Protein AF-A0AAU9UKU6-F1 (afdb_monomer)

Structure (mmCIF, N/CA/C/O backbone):
data_AF-A0AAU9UKU6-F1
#
_entry.id   AF-A0AAU9UKU6-F1
#
loop_
_atom_site.group_PDB
_atom_site.id
_atom_site.type_symbol
_atom_site.label_atom_id
_atom_site.label_alt_id
_atom_site.label_comp_id
_atom_site.label_asym_id
_atom_site.label_entity_id
_atom_site.label_seq_id
_atom_site.pdbx_PDB_ins_code
_atom_site.Cartn_x
_atom_site.Cartn_y
_atom_site.Cartn_z
_atom_site.occupancy
_atom_site.B_iso_or_equiv
_atom_site.auth_seq_id
_atom_site.auth_comp_id
_atom_site.auth_asym_id
_atom_site.auth_atom_id
_atom_site.pdbx_PDB_model_num
ATOM 1 N N . MET A 1 1 ? 2.097 5.858 -14.117 1.00 83.50 1 MET A N 1
ATOM 2 C CA . MET A 1 1 ? 1.731 6.278 -12.749 1.00 83.50 1 MET A CA 1
ATOM 3 C C . MET A 1 1 ? 0.753 5.262 -12.178 1.00 83.50 1 MET A C 1
ATOM 5 O O . MET A 1 1 ? -0.233 4.949 -12.842 1.00 83.50 1 MET A O 1
ATOM 9 N N . ILE A 1 2 ? 1.101 4.693 -11.025 1.00 85.06 2 ILE A N 1
ATOM 10 C CA . ILE A 1 2 ? 0.261 3.847 -10.179 1.00 85.06 2 ILE A CA 1
ATOM 11 C C . ILE A 1 2 ? -0.206 4.708 -9.014 1.00 85.06 2 ILE A C 1
ATOM 13 O O . ILE A 1 2 ? 0.601 5.403 -8.405 1.00 85.06 2 ILE A O 1
ATOM 17 N N . GLN A 1 3 ? -1.483 4.635 -8.673 1.00 83.38 3 GLN A N 1
ATOM 18 C CA . GLN A 1 3 ? -2.033 5.317 -7.514 1.00 83.38 3 GLN A CA 1
ATOM 19 C C . GLN A 1 3 ? -2.584 4.290 -6.528 1.00 83.38 3 GLN A C 1
ATOM 21 O O . GLN A 1 3 ? -3.427 3.479 -6.911 1.00 83.38 3 GLN A O 1
ATOM 26 N N . ILE A 1 4 ? -2.133 4.339 -5.272 1.00 79.69 4 ILE A N 1
ATOM 27 C CA . ILE A 1 4 ? -2.722 3.571 -4.166 1.00 79.69 4 ILE A CA 1
ATOM 28 C C . ILE A 1 4 ? -3.537 4.530 -3.316 1.00 79.69 4 ILE A C 1
ATOM 30 O O . ILE A 1 4 ? -3.005 5.499 -2.776 1.00 79.69 4 ILE A O 1
ATOM 34 N N . ASN A 1 5 ? -4.820 4.222 -3.162 1.00 77.38 5 ASN A N 1
ATOM 35 C CA . ASN A 1 5 ? -5.734 5.014 -2.356 1.00 77.38 5 ASN A CA 1
ATOM 36 C C . ASN A 1 5 ? -6.478 4.136 -1.350 1.00 77.38 5 ASN A C 1
ATOM 38 O O . ASN A 1 5 ? -6.779 2.966 -1.605 1.00 77.38 5 ASN A O 1
ATOM 42 N N . GLN A 1 6 ? -6.867 4.761 -0.242 1.00 75.56 6 GLN A N 1
ATOM 43 C CA . GLN A 1 6 ? -7.901 4.246 0.640 1.00 75.56 6 GLN A CA 1
ATOM 44 C C . GLN A 1 6 ? -9.244 4.861 0.242 1.00 75.56 6 GLN A C 1
ATOM 46 O O . GLN A 1 6 ? -9.370 6.082 0.162 1.00 75.56 6 GLN A O 1
ATOM 51 N N . LEU A 1 7 ? -10.269 4.038 0.038 1.00 76.81 7 LEU A N 1
ATOM 52 C CA . LEU A 1 7 ? -11.655 4.489 -0.040 1.00 76.81 7 LEU A CA 1
ATOM 53 C C . LEU A 1 7 ? -12.444 3.899 1.122 1.00 76.81 7 LEU A C 1
ATOM 55 O O . LEU A 1 7 ? -12.361 2.713 1.429 1.00 76.81 7 LEU A O 1
ATOM 59 N N . VAL A 1 8 ? -13.253 4.737 1.752 1.00 73.81 8 VAL A N 1
ATOM 60 C CA . VAL A 1 8 ? -14.273 4.293 2.694 1.00 73.81 8 VAL A CA 1
ATOM 61 C C . VAL A 1 8 ? -15.605 4.335 1.959 1.00 73.81 8 VAL A C 1
ATOM 63 O O . VAL A 1 8 ? -16.107 5.416 1.661 1.00 73.81 8 VAL A O 1
ATOM 66 N N . ALA A 1 9 ? -16.162 3.167 1.648 1.00 71.94 9 ALA A N 1
ATOM 67 C CA . ALA A 1 9 ? -17.467 3.056 1.011 1.00 71.94 9 ALA A CA 1
ATOM 68 C C . ALA A 1 9 ? -18.550 2.857 2.079 1.00 71.94 9 ALA A C 1
ATOM 70 O O . ALA A 1 9 ? -18.409 2.031 2.984 1.00 71.94 9 ALA A O 1
ATOM 71 N N . VAL A 1 10 ? -19.634 3.624 1.971 1.00 72.00 10 VAL A N 1
ATOM 72 C CA . VAL A 1 10 ? -20.815 3.506 2.831 1.00 72.00 10 VAL A CA 1
ATOM 73 C C . VAL A 1 10 ? -21.957 2.981 1.970 1.00 72.00 10 VAL A C 1
ATOM 75 O O . VAL A 1 10 ? -22.387 3.653 1.037 1.00 72.00 10 VAL A O 1
ATOM 78 N N . LEU A 1 11 ? -22.422 1.768 2.261 1.00 64.56 11 LEU A N 1
ATOM 79 C CA . LEU A 1 11 ? -23.569 1.147 1.602 1.00 64.56 11 LEU A CA 1
ATOM 80 C C . LEU A 1 11 ? -24.645 0.926 2.659 1.00 64.56 11 LEU A C 1
ATOM 82 O O . LEU A 1 11 ? -24.454 0.125 3.572 1.00 64.56 11 LEU A O 1
ATOM 86 N N . SER A 1 12 ? -25.743 1.676 2.539 1.00 77.25 12 SER A N 1
ATOM 87 C CA . SER A 1 12 ? -26.840 1.728 3.515 1.00 77.25 12 SER A CA 1
ATOM 88 C C . SER A 1 12 ? -26.340 1.929 4.956 1.00 77.25 12 SER A C 1
ATOM 90 O O . SER A 1 12 ? -25.931 3.034 5.301 1.00 77.25 12 SER A O 1
ATOM 92 N N . ASN A 1 13 ? -26.317 0.871 5.772 1.00 75.12 13 ASN A N 1
ATOM 93 C CA . ASN A 1 13 ? -25.900 0.896 7.182 1.00 75.12 13 ASN A CA 1
ATOM 94 C C . ASN A 1 13 ? -24.511 0.276 7.425 1.00 75.12 13 ASN A C 1
ATOM 96 O O . ASN A 1 13 ? -24.113 0.079 8.573 1.00 75.12 13 ASN A O 1
ATOM 100 N N . TRP A 1 14 ? -23.775 -0.060 6.365 1.00 70.62 14 TRP A N 1
ATOM 101 C CA . TRP A 1 14 ? -22.471 -0.712 6.444 1.00 70.62 14 TRP A CA 1
ATOM 102 C C . TRP A 1 14 ? -21.380 0.215 5.916 1.00 70.62 14 TRP A C 1
ATOM 104 O O . TRP A 1 14 ? -21.460 0.742 4.808 1.00 70.62 14 TRP A O 1
ATOM 114 N N . LYS A 1 15 ? -20.329 0.396 6.717 1.00 79.75 15 LYS A N 1
ATOM 115 C CA . LYS A 1 15 ? -19.130 1.152 6.349 1.00 79.75 15 LYS A CA 1
ATOM 116 C C . LYS A 1 15 ? -18.001 0.169 6.106 1.00 79.75 15 LYS A C 1
ATOM 118 O O . LYS A 1 15 ? -17.611 -0.500 7.050 1.00 79.75 15 LYS A O 1
ATOM 123 N N . ILE A 1 16 ? -17.471 0.088 4.893 1.00 83.44 16 ILE A N 1
ATOM 124 C CA . ILE A 1 16 ? -16.299 -0.740 4.586 1.00 83.44 16 ILE A CA 1
ATOM 125 C C . ILE A 1 16 ? -15.125 0.142 4.186 1.00 83.44 16 ILE A C 1
ATOM 127 O O . ILE A 1 16 ? -15.294 1.179 3.544 1.00 83.44 16 ILE A O 1
ATOM 131 N N . THR A 1 17 ? -13.925 -0.283 4.557 1.00 86.06 17 THR A N 1
ATOM 132 C CA . THR A 1 17 ? -12.687 0.330 4.078 1.00 86.06 17 THR A CA 1
ATOM 133 C C . THR A 1 17 ? -12.095 -0.571 3.009 1.00 86.06 17 THR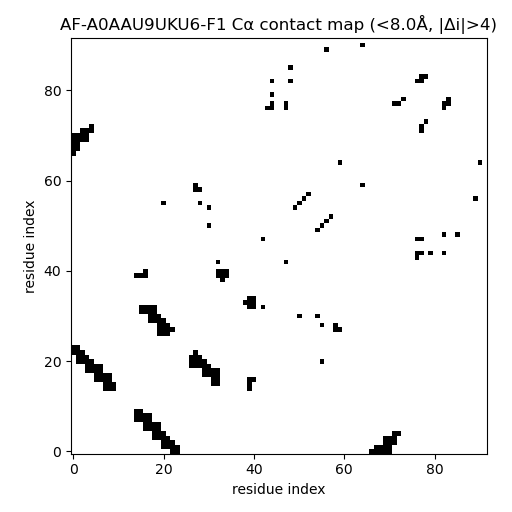 A C 1
ATOM 135 O O . THR A 1 17 ? -11.930 -1.769 3.232 1.00 86.06 17 THR A O 1
ATOM 138 N N . VAL A 1 18 ? -11.775 0.004 1.857 1.00 86.69 18 VAL A N 1
ATOM 139 C CA . VAL A 1 18 ? -11.193 -0.693 0.714 1.00 86.69 18 VAL A CA 1
ATOM 140 C C . VAL A 1 18 ? -9.917 0.026 0.298 1.00 86.69 18 VAL A C 1
ATOM 142 O O . VAL A 1 18 ? -9.925 1.232 0.053 1.00 86.69 18 VAL A O 1
ATOM 145 N N . TRP A 1 19 ? -8.824 -0.718 0.199 1.00 87.81 19 TRP A N 1
ATOM 146 C CA . TRP A 1 19 ? -7.633 -0.300 -0.531 1.00 87.81 19 TRP A CA 1
ATOM 147 C C . TRP A 1 19 ? -7.798 -0.666 -1.984 1.00 87.81 19 TRP A C 1
ATOM 149 O O . TRP A 1 19 ? -8.278 -1.754 -2.292 1.00 87.81 19 TRP A O 1
ATOM 159 N N . TYR A 1 20 ? -7.384 0.217 -2.875 1.00 88.88 20 TYR A N 1
ATOM 160 C CA . TYR A 1 20 ? -7.374 -0.082 -4.293 1.00 88.88 20 TYR A CA 1
ATOM 161 C C . TYR A 1 20 ? -6.185 0.595 -4.959 1.00 88.88 20 TYR A C 1
ATOM 163 O O . TYR A 1 20 ? -5.796 1.711 -4.602 1.00 88.88 20 TYR A O 1
ATOM 171 N N . ALA A 1 21 ? -5.613 -0.116 -5.922 1.00 90.00 21 ALA A N 1
ATOM 172 C CA . ALA A 1 21 ? -4.540 0.372 -6.758 1.00 90.00 21 ALA A CA 1
ATOM 173 C C . ALA A 1 21 ? -5.037 0.522 -8.194 1.00 90.00 21 ALA A C 1
ATOM 175 O O . ALA A 1 21 ? -5.640 -0.396 -8.756 1.00 90.00 21 ALA A O 1
ATOM 176 N N . LEU A 1 22 ? -4.781 1.685 -8.784 1.00 90.81 22 LEU A N 1
ATOM 177 C CA . LEU A 1 22 ? -5.155 2.016 -10.155 1.00 90.81 22 LEU A CA 1
ATOM 178 C C . LEU A 1 22 ? -3.926 2.411 -10.962 1.00 90.81 22 LEU A C 1
ATOM 180 O O . LEU A 1 22 ? -2.953 2.938 -10.428 1.00 90.81 22 LEU A O 1
ATOM 184 N N . TRP A 1 23 ? -4.022 2.243 -12.272 1.00 88.56 23 TRP A N 1
ATOM 185 C CA . TRP A 1 23 ? -3.131 2.876 -13.239 1.00 88.56 23 TRP A CA 1
ATOM 186 C C . TRP A 1 23 ? -3.909 3.250 -14.499 1.00 88.56 23 TRP A C 1
ATOM 188 O O . TRP A 1 23 ? -5.094 2.946 -14.628 1.00 88.56 23 TRP A O 1
ATOM 198 N N . ALA A 1 24 ? -3.238 3.882 -15.463 1.00 84.94 24 ALA A N 1
ATOM 199 C CA . ALA A 1 24 ? -3.866 4.388 -16.686 1.00 84.94 24 ALA A CA 1
ATOM 200 C C . ALA A 1 24 ? -4.660 3.334 -17.488 1.00 84.94 24 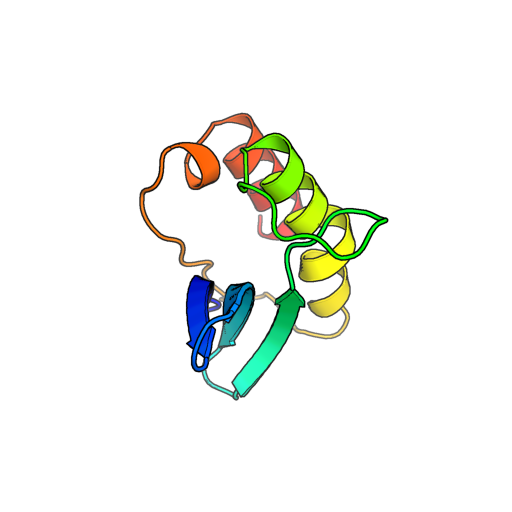ALA A C 1
ATOM 202 O O . ALA A 1 24 ? -5.541 3.699 -18.260 1.00 84.94 24 ALA A O 1
ATOM 203 N N . ARG A 1 25 ? -4.366 2.036 -17.320 1.00 85.38 25 ARG A N 1
ATOM 204 C CA . ARG A 1 25 ? -5.040 0.943 -18.042 1.00 85.38 25 ARG A CA 1
ATOM 205 C C . ARG A 1 25 ? -6.108 0.218 -17.214 1.00 85.38 25 ARG A C 1
ATOM 207 O O . ARG A 1 25 ? -6.695 -0.728 -17.726 1.00 85.38 25 ARG A O 1
ATOM 214 N N . GLY A 1 26 ? -6.366 0.629 -15.968 1.00 87.69 26 GLY A N 1
ATOM 215 C CA . GLY A 1 26 ? -7.448 0.074 -15.149 1.00 87.69 26 GLY A CA 1
ATOM 216 C C . GLY A 1 26 ? -7.095 -0.153 -13.679 1.00 87.69 26 GLY A C 1
ATOM 217 O O . GLY A 1 26 ? -6.274 0.552 -13.094 1.00 87.69 26 GLY A O 1
ATOM 218 N N . VAL A 1 27 ? -7.750 -1.146 -13.077 1.00 89.88 27 VAL A N 1
ATOM 219 C CA . VAL A 1 27 ? -7.557 -1.552 -11.678 1.00 89.88 27 VAL A CA 1
ATOM 220 C C . VAL A 1 27 ? -6.456 -2.612 -11.607 1.00 89.88 27 VAL A C 1
ATOM 222 O O . VAL A 1 27 ? -6.519 -3.598 -12.335 1.00 89.88 27 VAL A O 1
ATOM 225 N N . ILE A 1 28 ? -5.466 -2.410 -10.736 1.00 89.88 28 ILE A N 1
ATOM 226 C CA . ILE A 1 28 ? -4.425 -3.404 -10.418 1.00 89.88 28 ILE A CA 1
ATOM 227 C C . ILE A 1 28 ? -4.989 -4.412 -9.408 1.00 89.88 28 ILE A C 1
ATOM 229 O O . ILE A 1 28 ? -4.895 -5.618 -9.610 1.00 89.88 28 ILE A O 1
ATOM 233 N N . GLY A 1 29 ? -5.692 -3.910 -8.391 1.00 89.69 29 GLY A N 1
ATOM 234 C CA . GLY A 1 29 ? -6.581 -4.710 -7.555 1.00 89.69 29 GLY A CA 1
ATOM 235 C C . GLY A 1 29 ? -7.059 -3.966 -6.316 1.00 89.69 29 GLY A C 1
ATOM 236 O O . GLY A 1 29 ? -6.794 -2.773 -6.144 1.00 89.69 29 GLY A O 1
ATOM 237 N N . SER A 1 30 ? -7.827 -4.668 -5.479 1.00 90.81 30 SER A N 1
ATOM 238 C CA . SER A 1 30 ? -8.450 -4.105 -4.278 1.00 90.81 30 SER A CA 1
ATOM 239 C C . SER A 1 30 ? -8.466 -5.057 -3.083 1.00 90.81 30 SER A C 1
ATOM 241 O O . SER A 1 30 ? -8.752 -6.242 -3.251 1.00 90.81 30 SER A O 1
ATOM 243 N N . ASN A 1 31 ? -8.248 -4.529 -1.880 1.00 88.19 31 ASN A N 1
ATOM 244 C CA . ASN A 1 31 ? -8.267 -5.271 -0.622 1.00 88.19 31 ASN A CA 1
ATOM 245 C C . ASN A 1 31 ? -9.280 -4.657 0.356 1.00 88.19 31 ASN A C 1
ATOM 247 O O . ASN A 1 31 ? -9.209 -3.468 0.667 1.00 88.19 31 ASN A O 1
ATOM 251 N N . VAL A 1 32 ? -10.232 -5.460 0.839 1.00 88.06 32 VAL A N 1
ATOM 252 C CA . VAL A 1 32 ? -11.196 -5.027 1.862 1.00 88.06 32 VAL A CA 1
ATOM 253 C C . VAL A 1 32 ? -10.562 -5.194 3.240 1.00 88.06 32 VAL A C 1
ATOM 255 O O . VAL A 1 32 ? -10.165 -6.293 3.613 1.00 88.06 32 VAL A O 1
ATOM 258 N N . VAL A 1 33 ? -10.515 -4.116 4.020 1.00 84.00 33 VAL A N 1
ATOM 259 C CA . VAL A 1 33 ? -9.879 -4.118 5.340 1.00 84.00 33 VAL A CA 1
ATOM 260 C C . VAL A 1 33 ? -10.834 -4.671 6.387 1.00 84.00 33 VAL A C 1
ATOM 262 O O . VAL A 1 33 ? -11.739 -3.973 6.858 1.00 84.00 33 VAL A O 1
ATOM 265 N N . LYS A 1 34 ? -10.593 -5.918 6.782 1.00 86.56 34 LYS A N 1
ATOM 266 C CA . LYS A 1 34 ? -11.327 -6.611 7.841 1.00 86.56 34 LYS A CA 1
ATOM 267 C C . LYS A 1 34 ? -10.368 -7.355 8.772 1.00 86.56 34 LYS A C 1
ATOM 269 O O . LYS A 1 34 ? -9.229 -7.608 8.394 1.00 86.56 34 LYS A O 1
ATOM 274 N N . ASN A 1 35 ? -10.802 -7.653 9.995 1.00 84.19 35 ASN A N 1
ATOM 275 C CA . ASN A 1 35 ? -10.142 -8.664 10.828 1.00 84.19 35 ASN A CA 1
ATOM 276 C C . ASN A 1 35 ? -10.589 -10.081 10.422 1.00 84.19 35 ASN A C 1
ATOM 278 O O . ASN A 1 35 ? -11.444 -10.237 9.548 1.00 84.19 35 ASN A O 1
ATOM 282 N N . ASP A 1 36 ? -10.038 -11.092 11.091 1.00 84.69 36 ASP A N 1
ATOM 283 C CA . ASP A 1 36 ? -10.338 -12.509 10.842 1.00 84.69 36 ASP A CA 1
ATOM 284 C C . ASP A 1 36 ? -11.824 -12.849 11.066 1.00 84.69 36 ASP A C 1
ATOM 286 O O . ASP A 1 36 ? -12.378 -13.709 10.386 1.00 84.69 36 ASP A O 1
ATOM 290 N N . ASP A 1 37 ? -12.506 -12.093 11.933 1.00 87.94 37 ASP A N 1
ATOM 291 C CA . ASP A 1 37 ? -13.949 -12.197 12.188 1.00 87.94 37 ASP A CA 1
ATOM 292 C C . ASP A 1 37 ? -14.814 -11.437 11.155 1.00 87.94 37 ASP A C 1
ATOM 294 O O . ASP A 1 37 ? -16.036 -11.335 11.291 1.00 87.94 37 ASP A O 1
ATOM 298 N N . GLY A 1 38 ? -14.205 -10.845 10.123 1.00 83.50 38 GLY A N 1
ATOM 299 C CA . GLY A 1 38 ? -14.900 -10.124 9.053 1.00 83.50 38 GLY A CA 1
ATOM 300 C C . GLY A 1 38 ? -15.412 -8.724 9.426 1.00 83.50 38 GLY A C 1
ATOM 301 O O . GLY A 1 38 ? -16.174 -8.123 8.651 1.00 83.50 38 GLY A O 1
ATOM 302 N N . GLN A 1 39 ? -14.997 -8.190 10.576 1.00 85.19 39 GLN A N 1
ATOM 303 C CA . GLN A 1 39 ? -15.348 -6.864 11.083 1.00 85.19 39 GLN A CA 1
ATOM 304 C C . GLN A 1 39 ? -14.430 -5.785 10.509 1.00 85.19 39 GLN A C 1
ATOM 306 O O . GLN A 1 39 ? -13.241 -6.005 10.282 1.00 85.19 39 GLN A O 1
ATOM 311 N N . ASN A 1 40 ? -14.971 -4.582 10.317 1.00 83.50 40 ASN A N 1
ATOM 312 C CA . ASN A 1 40 ? -14.180 -3.445 9.857 1.00 83.50 40 ASN A CA 1
ATOM 313 C C . ASN A 1 40 ? -13.216 -2.984 10.944 1.00 83.50 40 ASN A C 1
ATOM 315 O O . ASN A 1 40 ? -13.595 -2.833 12.104 1.00 83.50 40 ASN A O 1
ATOM 319 N N . ILE A 1 41 ? -11.992 -2.677 10.540 1.00 83.69 41 ILE A N 1
ATOM 320 C CA . ILE A 1 41 ? -10.940 -2.237 11.449 1.00 83.69 41 ILE A CA 1
ATOM 321 C C . ILE A 1 41 ? -10.271 -0.962 10.945 1.00 83.69 41 ILE A C 1
ATOM 323 O O . ILE A 1 41 ? -10.233 -0.669 9.747 1.00 83.69 41 ILE A O 1
ATOM 327 N N . THR A 1 42 ? -9.723 -0.196 11.884 1.00 82.25 42 THR A N 1
ATOM 328 C CA . THR A 1 42 ? -8.931 0.995 11.579 1.00 82.25 42 THR A CA 1
ATOM 329 C C . THR A 1 42 ? -7.596 0.586 1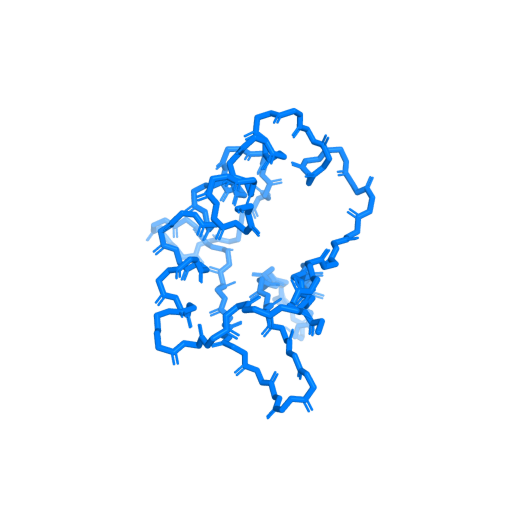0.974 1.00 82.25 42 THR A C 1
ATOM 331 O O . THR A 1 42 ? -6.863 -0.220 11.550 1.00 82.25 42 THR A O 1
ATOM 334 N N . VAL A 1 43 ? -7.241 1.188 9.840 1.00 81.00 43 VAL A N 1
ATOM 335 C CA . VAL A 1 43 ? -5.923 0.971 9.243 1.00 81.00 43 VAL A CA 1
ATOM 336 C C . VAL A 1 43 ? -4.880 1.771 10.021 1.00 81.00 43 VAL A C 1
ATOM 338 O O . VAL A 1 43 ? -4.979 2.991 10.174 1.00 81.00 43 VAL A O 1
ATOM 341 N N . ASN A 1 44 ? -3.874 1.080 10.545 1.00 88.00 44 ASN A N 1
ATOM 342 C CA . ASN A 1 44 ? -2.679 1.679 11.131 1.00 88.00 44 ASN A CA 1
ATOM 343 C C . ASN A 1 44 ? -1.487 1.504 10.168 1.00 88.00 44 ASN A C 1
ATOM 345 O O . ASN A 1 44 ? -1.624 0.901 9.106 1.00 88.00 44 ASN A O 1
ATOM 349 N N . GLY A 1 45 ? -0.325 2.063 10.513 1.00 88.19 45 GLY A N 1
ATOM 350 C CA . GLY A 1 45 ? 0.853 1.979 9.641 1.00 88.19 45 GLY A CA 1
ATOM 351 C C . GLY A 1 45 ? 1.372 0.549 9.440 1.00 88.19 45 GLY A C 1
ATOM 352 O O . GLY A 1 45 ? 1.881 0.237 8.374 1.00 88.19 45 GLY A O 1
ATOM 353 N N . GLU A 1 46 ? 1.225 -0.324 10.436 1.00 91.19 46 GLU A N 1
ATOM 354 C CA . GLU A 1 46 ? 1.638 -1.730 10.346 1.00 91.19 46 GLU A CA 1
ATOM 355 C C . GLU A 1 46 ? 0.773 -2.511 9.357 1.00 91.19 46 GLU A C 1
ATOM 357 O O . GLU A 1 46 ? 1.298 -3.075 8.406 1.00 91.19 46 GLU A O 1
ATOM 362 N N . ARG A 1 47 ? -0.553 -2.436 9.504 1.00 87.94 47 ARG A N 1
ATOM 363 C CA . ARG A 1 47 ? -1.514 -3.052 8.578 1.00 87.94 47 ARG A CA 1
ATOM 364 C C . ARG A 1 47 ? -1.398 -2.485 7.166 1.00 87.94 47 ARG A C 1
ATOM 366 O O . ARG A 1 47 ? -1.665 -3.189 6.203 1.00 87.94 47 ARG A O 1
ATOM 373 N N . PHE A 1 48 ? -1.008 -1.217 7.034 1.00 88.75 48 PHE A N 1
ATOM 374 C CA . PHE A 1 48 ? -0.735 -0.633 5.724 1.00 88.75 48 PHE A CA 1
ATOM 375 C C . PHE A 1 48 ? 0.488 -1.275 5.057 1.00 88.75 48 PHE A C 1
ATOM 377 O O . PHE A 1 48 ? 0.410 -1.655 3.893 1.00 88.75 48 PHE A O 1
ATOM 384 N N . ARG A 1 49 ? 1.595 -1.442 5.790 1.00 91.69 49 ARG A N 1
ATOM 385 C CA . ARG A 1 49 ? 2.801 -2.110 5.271 1.00 91.69 49 ARG A CA 1
ATOM 386 C C . ARG A 1 49 ? 2.565 -3.591 4.975 1.00 91.69 49 ARG A C 1
ATOM 388 O O . ARG A 1 49 ? 2.997 -4.060 3.931 1.00 91.69 49 ARG A O 1
ATOM 395 N N . ASP A 1 50 ? 1.820 -4.277 5.837 1.00 91.31 50 ASP A N 1
ATOM 396 C CA . ASP A 1 50 ? 1.387 -5.659 5.621 1.00 91.31 50 ASP A CA 1
ATOM 397 C C . ASP A 1 50 ? 0.559 -5.793 4.332 1.00 91.31 50 ASP A C 1
ATOM 399 O O . ASP A 1 50 ? 0.863 -6.622 3.478 1.00 91.31 50 ASP A O 1
ATOM 403 N N . MET A 1 51 ? -0.410 -4.895 4.115 1.00 89.88 51 MET A N 1
ATOM 404 C CA . MET A 1 51 ? -1.177 -4.833 2.865 1.00 89.88 51 MET A CA 1
ATOM 405 C C . MET A 1 51 ? -0.279 -4.556 1.650 1.00 89.88 51 MET A C 1
ATOM 407 O O . MET A 1 51 ? -0.466 -5.176 0.602 1.00 89.88 51 MET A O 1
ATOM 411 N N . ILE A 1 52 ? 0.719 -3.673 1.770 1.00 91.31 52 ILE A N 1
ATOM 412 C CA . ILE A 1 52 ? 1.681 -3.444 0.684 1.00 91.31 52 ILE A CA 1
ATOM 413 C C . ILE A 1 52 ? 2.405 -4.751 0.335 1.00 91.31 52 ILE A C 1
ATOM 415 O O . ILE A 1 52 ? 2.330 -5.192 -0.810 1.00 91.31 52 ILE A O 1
ATOM 419 N N . GLN A 1 53 ? 3.056 -5.383 1.312 1.00 93.38 53 GLN A N 1
ATOM 420 C CA . GLN A 1 53 ? 3.906 -6.560 1.100 1.00 93.38 53 GLN A CA 1
ATOM 421 C C . GLN A 1 53 ? 3.125 -7.788 0.642 1.00 93.38 53 GLN A C 1
ATOM 423 O O . GLN A 1 53 ? 3.529 -8.464 -0.299 1.00 93.38 53 GLN A O 1
ATOM 428 N N . ASN A 1 54 ? 2.008 -8.075 1.306 1.00 91.56 54 ASN A N 1
ATOM 429 C CA . ASN A 1 54 ? 1.317 -9.352 1.162 1.00 91.56 54 ASN A CA 1
ATOM 430 C C . ASN A 1 54 ? 0.175 -9.312 0.146 1.00 91.56 54 ASN A C 1
ATOM 432 O O . ASN A 1 54 ? -0.307 -10.363 -0.273 1.00 91.56 54 ASN A O 1
ATOM 436 N N . PHE A 1 55 ? -0.257 -8.122 -0.279 1.00 90.62 55 PHE A N 1
ATOM 437 C CA . PHE A 1 55 ? -1.331 -7.977 -1.258 1.00 90.62 55 PHE A CA 1
ATOM 438 C C . PHE A 1 55 ? -0.920 -7.154 -2.480 1.00 90.62 55 PHE A C 1
ATOM 440 O O . PHE A 1 55 ? -1.039 -7.642 -3.602 1.00 90.62 55 PHE A O 1
ATOM 447 N N . PHE A 1 56 ? -0.439 -5.924 -2.296 1.00 90.25 56 PHE A N 1
ATOM 448 C CA . PHE A 1 56 ? -0.212 -5.016 -3.423 1.00 90.25 56 PHE A CA 1
ATOM 449 C C . PHE A 1 56 ? 1.006 -5.403 -4.271 1.00 90.25 56 PHE A C 1
ATOM 451 O O . PHE A 1 56 ? 0.874 -5.510 -5.488 1.00 90.25 56 PHE A O 1
ATOM 458 N N . VAL A 1 57 ? 2.168 -5.658 -3.660 1.00 91.19 57 VAL A N 1
ATOM 459 C CA . VAL A 1 57 ? 3.387 -6.051 -4.392 1.00 91.19 57 VAL A CA 1
ATOM 460 C C . VAL A 1 57 ? 3.172 -7.323 -5.228 1.00 91.19 57 VAL A C 1
ATOM 462 O O . VAL A 1 57 ? 3.513 -7.304 -6.412 1.00 91.19 57 VAL A O 1
ATOM 465 N N . PRO A 1 58 ? 2.526 -8.391 -4.713 1.00 92.19 58 PRO A N 1
ATOM 466 C CA . PRO A 1 58 ? 2.175 -9.556 -5.525 1.00 92.19 58 PRO A CA 1
ATOM 467 C C . PRO A 1 58 ? 1.331 -9.239 -6.766 1.00 92.19 58 PRO A C 1
ATOM 469 O O . PRO A 1 58 ? 1.477 -9.909 -7.785 1.00 92.19 58 PRO A O 1
ATOM 472 N N . GLN A 1 59 ? 0.473 -8.214 -6.727 1.00 90.19 59 GLN A N 1
ATOM 473 C CA . GLN A 1 59 ? -0.337 -7.812 -7.886 1.00 90.19 59 GLN A CA 1
ATOM 474 C C . GLN A 1 59 ? 0.446 -7.069 -8.966 1.00 90.19 59 GLN A C 1
ATOM 476 O O . GLN A 1 59 ? -0.044 -6.921 -10.085 1.00 90.19 59 GLN A O 1
ATOM 481 N N . LEU A 1 60 ? 1.663 -6.623 -8.658 1.00 88.31 60 LEU A N 1
ATOM 482 C CA . LEU A 1 60 ? 2.571 -6.047 -9.643 1.00 88.31 60 LEU A CA 1
ATOM 483 C C . LEU A 1 60 ? 3.331 -7.120 -10.431 1.00 88.31 60 LEU A C 1
ATOM 485 O O . LEU A 1 60 ? 4.007 -6.791 -11.404 1.00 88.31 60 LEU A O 1
ATOM 489 N N . ALA A 1 61 ? 3.222 -8.400 -10.054 1.00 88.81 61 ALA A N 1
ATOM 490 C CA . ALA A 1 61 ? 3.879 -9.485 -10.768 1.00 88.81 61 ALA A CA 1
ATOM 491 C C . ALA A 1 61 ? 3.447 -9.510 -12.246 1.00 88.81 61 ALA A C 1
ATOM 493 O O . ALA A 1 61 ? 2.266 -9.609 -12.573 1.00 88.81 61 ALA A O 1
ATOM 494 N N . GLY A 1 62 ? 4.424 -9.416 -13.153 1.00 84.81 62 GLY A N 1
ATOM 495 C CA . GLY A 1 62 ? 4.181 -9.359 -14.598 1.00 84.81 62 GLY A CA 1
ATOM 496 C C . GLY A 1 62 ? 3.834 -7.968 -15.143 1.00 84.81 62 GLY A C 1
ATOM 497 O O . GLY A 1 62 ? 3.653 -7.831 -16.353 1.00 84.81 62 GLY A O 1
ATOM 498 N N . ILE A 1 63 ? 3.781 -6.932 -14.298 1.00 85.44 63 ILE A N 1
ATOM 499 C CA . ILE A 1 63 ? 3.684 -5.531 -14.720 1.00 85.44 63 ILE A CA 1
ATOM 500 C C . ILE A 1 63 ? 5.097 -4.948 -14.797 1.00 85.44 63 ILE A C 1
ATOM 502 O O . ILE A 1 63 ? 5.856 -4.986 -13.832 1.00 85.44 63 ILE A O 1
ATOM 506 N N . THR A 1 64 ? 5.466 -4.382 -15.947 1.00 85.31 64 THR A N 1
ATOM 507 C CA . THR A 1 64 ? 6.724 -3.638 -16.072 1.00 85.31 64 THR A CA 1
ATOM 508 C C . THR A 1 64 ? 6.612 -2.321 -15.309 1.00 85.31 64 THR A C 1
ATOM 510 O O . THR A 1 64 ? 5.868 -1.435 -15.723 1.00 85.31 64 THR A O 1
ATOM 513 N N . LEU A 1 65 ? 7.363 -2.198 -14.212 1.00 84.44 65 LEU A N 1
ATOM 514 C CA . LEU A 1 65 ? 7.389 -0.998 -13.366 1.00 84.44 65 LEU A CA 1
ATOM 515 C C . LEU A 1 65 ? 8.332 0.103 -13.878 1.00 84.44 65 LEU A C 1
ATOM 517 O O . LEU A 1 65 ? 8.354 1.192 -13.309 1.00 8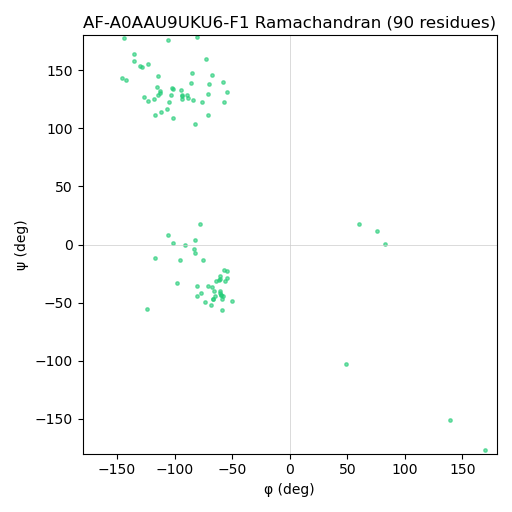4.44 65 LEU A O 1
ATOM 521 N N . ALA A 1 66 ? 9.075 -0.147 -14.962 1.00 83.50 66 ALA A N 1
ATOM 522 C CA . ALA A 1 66 ? 9.914 0.867 -15.594 1.00 83.50 66 ALA A CA 1
ATOM 523 C C . ALA A 1 66 ? 9.075 2.108 -15.949 1.00 83.50 66 ALA A C 1
ATOM 525 O O . ALA A 1 66 ? 7.978 1.991 -16.500 1.00 83.50 66 ALA A O 1
ATOM 526 N N . ASP A 1 67 ? 9.579 3.287 -15.583 1.00 81.81 67 ASP A N 1
ATOM 527 C CA . ASP A 1 67 ? 8.913 4.584 -15.758 1.00 81.81 67 ASP A CA 1
ATOM 528 C C . ASP A 1 67 ? 7.552 4.724 -15.037 1.00 81.81 67 ASP A C 1
ATOM 530 O O . ASP A 1 67 ? 6.750 5.625 -15.327 1.00 81.81 67 ASP A O 1
ATOM 534 N N . MET A 1 68 ? 7.262 3.861 -14.057 1.00 84.62 68 MET A N 1
ATOM 535 C CA . MET A 1 68 ? 6.068 3.973 -13.224 1.00 84.62 68 MET A CA 1
ATOM 536 C C . MET A 1 68 ? 6.349 4.739 -11.934 1.00 84.62 68 MET A C 1
ATOM 538 O O . MET A 1 68 ? 7.225 4.405 -11.153 1.00 84.62 68 MET A O 1
ATOM 542 N N . TRP A 1 69 ? 5.521 5.748 -11.679 1.00 86.12 69 TRP A N 1
ATOM 543 C CA . TRP A 1 69 ? 5.552 6.537 -10.449 1.00 86.12 69 TRP A CA 1
ATOM 544 C C . TRP A 1 69 ? 4.440 6.092 -9.516 1.00 86.12 69 TRP A C 1
ATOM 546 O O . TRP A 1 69 ? 3.302 5.967 -9.976 1.00 86.12 69 TRP A O 1
ATOM 556 N N . LEU A 1 70 ? 4.744 5.903 -8.234 1.00 87.38 70 LEU A N 1
ATOM 557 C CA . LEU A 1 70 ? 3.747 5.628 -7.208 1.00 87.38 70 LEU A CA 1
ATOM 558 C C . LEU A 1 70 ? 3.209 6.935 -6.608 1.00 87.38 70 LEU A C 1
ATOM 560 O O . LEU A 1 70 ? 3.972 7.758 -6.111 1.00 87.38 70 LEU A O 1
ATOM 564 N N . GLN A 1 71 ? 1.889 7.105 -6.616 1.00 88.25 71 GLN A N 1
ATOM 565 C CA . GLN A 1 71 ? 1.190 8.222 -5.987 1.00 88.25 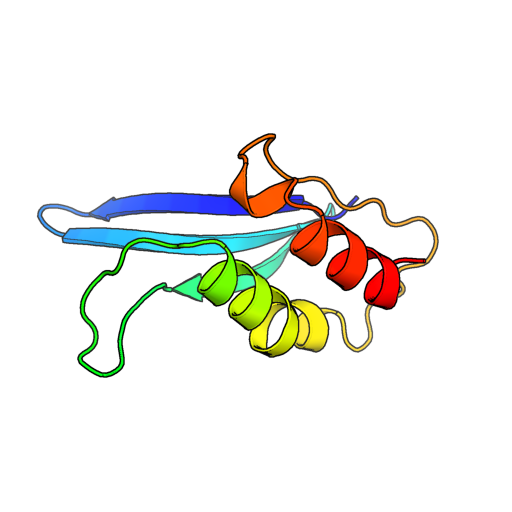71 GLN A CA 1
ATOM 566 C C . GLN A 1 71 ? 0.358 7.729 -4.796 1.00 88.25 71 GLN A C 1
ATOM 568 O O . GLN A 1 71 ? -0.402 6.765 -4.908 1.00 88.25 71 GLN A O 1
ATOM 573 N N . GLN A 1 72 ? 0.485 8.422 -3.664 1.00 86.94 72 GLN A N 1
ATOM 574 C CA . GLN A 1 72 ? -0.266 8.187 -2.428 1.00 86.94 72 GLN A CA 1
ATOM 575 C C . GLN A 1 72 ? -0.761 9.521 -1.856 1.00 86.94 72 GLN A C 1
ATOM 577 O O . GLN A 1 72 ? -0.274 10.588 -2.240 1.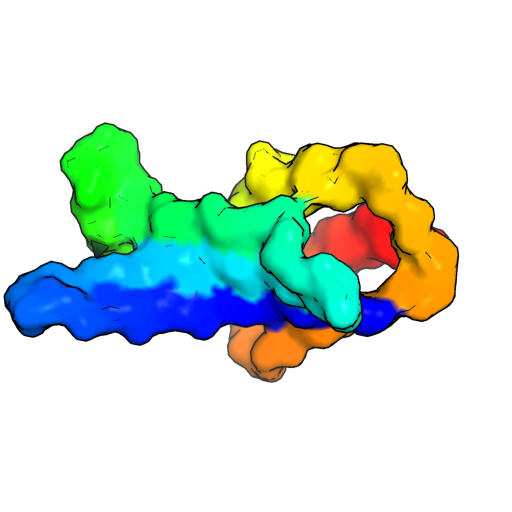00 86.94 72 GLN A O 1
ATOM 582 N N . ASP A 1 73 ? -1.725 9.470 -0.936 1.00 82.62 73 ASP A N 1
ATOM 583 C CA . ASP A 1 73 ? -2.083 10.647 -0.144 1.00 82.62 73 ASP A CA 1
ATOM 584 C C . ASP A 1 73 ? -0.996 10.977 0.903 1.00 82.62 73 ASP A C 1
ATOM 586 O O . ASP A 1 73 ? -0.176 10.140 1.279 1.00 82.62 73 ASP A O 1
ATOM 590 N N . GLY A 1 74 ? -0.980 12.220 1.387 1.00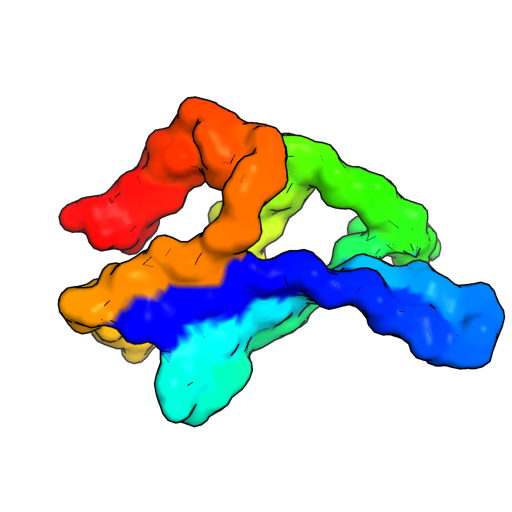 84.62 74 GLY A N 1
ATOM 591 C CA . GLY A 1 74 ? 0.022 12.700 2.344 1.00 84.62 74 GLY A CA 1
ATOM 592 C C . GLY A 1 74 ? -0.197 12.255 3.795 1.00 84.62 74 GLY A C 1
ATOM 593 O O . GLY A 1 74 ? 0.328 12.902 4.703 1.00 84.62 74 GLY A O 1
ATOM 594 N N . THR A 1 75 ? -1.000 11.219 4.067 1.00 85.88 75 THR A N 1
ATOM 595 C CA . THR A 1 75 ? -1.271 10.816 5.454 1.00 85.88 75 THR A CA 1
ATOM 596 C C . THR A 1 75 ? -0.015 10.259 6.128 1.00 85.88 75 THR A C 1
ATOM 598 O O . THR A 1 75 ? 0.801 9.569 5.518 1.00 85.88 75 THR A O 1
ATOM 601 N N . THR A 1 76 ? 0.132 10.507 7.434 1.00 88.88 76 THR A N 1
ATOM 602 C CA . THR A 1 76 ? 1.323 10.115 8.216 1.00 88.88 76 THR A CA 1
ATOM 603 C C . THR A 1 76 ? 1.658 8.624 8.122 1.00 88.88 76 THR A C 1
ATOM 605 O O . THR A 1 76 ? 2.814 8.243 8.248 1.00 88.88 76 THR A O 1
ATOM 608 N N . ARG A 1 77 ? 0.662 7.755 7.906 1.00 86.50 77 ARG A N 1
ATOM 609 C CA . ARG A 1 77 ? 0.878 6.303 7.771 1.00 86.50 77 ARG A CA 1
ATOM 610 C C . ARG A 1 77 ? 1.583 5.952 6.458 1.00 86.50 77 ARG A C 1
ATOM 612 O O . ARG A 1 77 ? 2.407 5.039 6.449 1.00 86.50 77 ARG A O 1
ATOM 619 N N . HIS A 1 78 ? 1.268 6.679 5.388 1.00 86.19 78 HIS A N 1
ATOM 620 C CA . HIS A 1 78 ? 1.826 6.473 4.053 1.00 86.19 78 HIS A CA 1
ATOM 621 C C . HIS A 1 78 ? 3.210 7.112 3.924 1.00 86.19 78 HIS A C 1
ATOM 623 O O . HIS A 1 78 ? 4.106 6.532 3.326 1.00 86.19 78 HIS A O 1
ATOM 629 N N . THR A 1 79 ? 3.420 8.258 4.576 1.00 90.81 79 THR A N 1
ATOM 630 C CA . THR A 1 79 ? 4.697 8.989 4.545 1.00 90.81 79 THR A CA 1
ATOM 631 C C . THR A 1 79 ? 5.665 8.608 5.669 1.00 90.81 79 THR A C 1
ATOM 633 O O . THR A 1 79 ? 6.775 9.137 5.736 1.00 90.81 79 THR A O 1
ATOM 636 N N . ALA A 1 80 ? 5.282 7.685 6.559 1.00 93.69 80 ALA A N 1
ATOM 637 C CA . ALA A 1 80 ? 6.167 7.181 7.603 1.00 93.69 80 ALA A CA 1
ATOM 638 C C . ALA A 1 80 ? 7.430 6.561 6.991 1.00 93.69 80 ALA A C 1
ATOM 640 O O . ALA A 1 80 ? 7.348 5.807 6.025 1.00 93.69 80 ALA A O 1
ATOM 641 N N . ARG A 1 81 ? 8.593 6.803 7.608 1.00 94.69 81 ARG A N 1
ATOM 642 C CA . ARG A 1 81 ? 9.891 6.315 7.113 1.00 94.69 81 ARG A CA 1
ATOM 643 C C . ARG A 1 81 ? 9.891 4.816 6.799 1.00 94.69 81 ARG A C 1
ATOM 645 O O . ARG A 1 81 ? 10.254 4.440 5.698 1.00 94.69 81 ARG A O 1
ATOM 652 N N . ALA A 1 82 ? 9.389 3.990 7.717 1.00 94.44 82 ALA A N 1
ATOM 653 C CA . ALA A 1 82 ? 9.297 2.542 7.512 1.00 94.44 82 ALA A CA 1
ATOM 654 C C . ALA A 1 82 ? 8.424 2.148 6.306 1.00 94.44 82 ALA A C 1
ATOM 656 O O . ALA A 1 82 ? 8.635 1.105 5.703 1.00 94.44 82 ALA A O 1
ATOM 657 N N . THR A 1 83 ? 7.419 2.959 5.971 1.00 92.88 83 THR A N 1
ATOM 658 C CA . THR A 1 83 ? 6.570 2.744 4.796 1.00 92.88 83 THR A CA 1
ATOM 659 C C . THR A 1 83 ? 7.293 3.167 3.517 1.00 92.88 83 THR A C 1
ATOM 661 O O . THR A 1 83 ? 7.241 2.450 2.526 1.00 92.88 83 THR A O 1
ATOM 664 N N . ILE A 1 84 ? 7.998 4.300 3.541 1.00 92.56 84 ILE A N 1
ATOM 665 C CA . ILE A 1 84 ? 8.787 4.778 2.399 1.00 92.56 84 ILE A CA 1
ATOM 666 C C . ILE A 1 84 ? 9.943 3.823 2.086 1.00 92.56 84 ILE A C 1
ATOM 668 O O . ILE A 1 84 ? 10.141 3.497 0.922 1.00 92.56 84 ILE A O 1
ATOM 672 N N . ASP A 1 85 ? 10.667 3.349 3.103 1.00 94.31 85 ASP A N 1
ATOM 673 C CA . ASP A 1 85 ? 11.773 2.399 2.935 1.00 94.31 85 ASP A CA 1
ATOM 674 C C . ASP A 1 85 ? 11.275 1.096 2.277 1.00 94.31 85 ASP A C 1
ATOM 676 O O . ASP A 1 85 ? 11.862 0.641 1.301 1.00 94.31 85 ASP A O 1
ATOM 680 N N . LEU A 1 86 ? 10.118 0.577 2.710 1.00 93.00 86 LEU A N 1
ATOM 681 C CA . LEU A 1 86 ? 9.460 -0.574 2.082 1.00 93.00 86 LEU A CA 1
ATOM 682 C C . LEU A 1 86 ? 9.096 -0.335 0.605 1.00 93.00 86 LEU A C 1
ATOM 684 O O . LEU A 1 86 ? 9.249 -1.218 -0.235 1.00 93.00 86 LEU A O 1
ATOM 688 N N . LEU A 1 87 ? 8.562 0.844 0.276 1.00 90.19 87 LEU A N 1
ATOM 689 C CA . LEU A 1 87 ? 8.178 1.161 -1.101 1.00 90.19 87 LEU A CA 1
ATOM 690 C C . LEU A 1 87 ? 9.407 1.278 -2.008 1.00 90.19 87 LEU A C 1
ATOM 692 O O . LEU A 1 87 ? 9.359 0.818 -3.144 1.00 90.19 87 LEU A O 1
ATOM 696 N N . LYS A 1 88 ? 10.515 1.823 -1.503 1.00 90.31 88 LYS A N 1
ATOM 697 C CA . LYS A 1 88 ? 11.778 1.892 -2.247 1.00 90.31 88 LYS A CA 1
ATOM 698 C C . LYS A 1 88 ? 12.311 0.517 -2.620 1.00 90.31 88 LYS A C 1
ATOM 700 O O . LYS A 1 88 ? 12.664 0.317 -3.767 1.00 90.31 88 LYS A O 1
ATOM 705 N N . GLU A 1 89 ? 12.252 -0.463 -1.718 1.00 88.81 89 GLU A N 1
ATOM 706 C CA . GLU A 1 89 ? 12.641 -1.851 -2.035 1.00 88.81 89 GLU A CA 1
ATOM 707 C C . GLU A 1 89 ? 11.855 -2.457 -3.215 1.00 88.81 89 GLU A C 1
ATOM 709 O O . GLU A 1 89 ? 12.309 -3.420 -3.828 1.00 88.81 89 GLU A O 1
ATOM 714 N N . THR A 1 90 ? 10.669 -1.921 -3.522 1.00 83.00 90 THR A N 1
ATOM 715 C CA . THR A 1 90 ? 9.807 -2.407 -4.611 1.00 83.00 90 THR A CA 1
ATOM 716 C C . THR A 1 90 ? 9.949 -1.594 -5.904 1.00 83.00 90 THR A C 1
ATOM 718 O O . THR A 1 90 ? 9.758 -2.147 -6.987 1.00 83.00 90 THR A O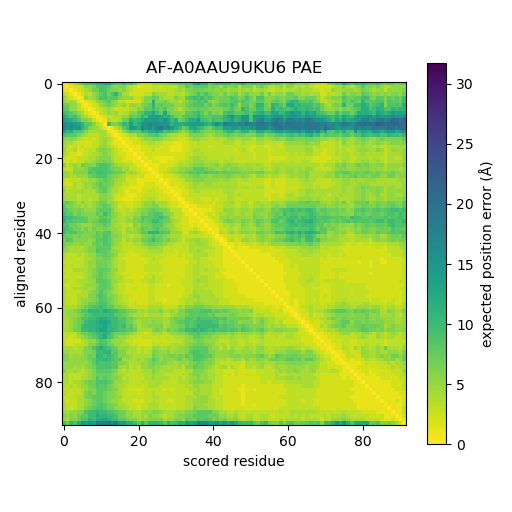 1
ATOM 721 N N . PHE A 1 91 ? 10.200 -0.284 -5.803 1.00 79.94 91 PHE A N 1
ATOM 722 C CA . PHE A 1 91 ? 10.096 0.666 -6.919 1.00 79.94 91 PHE A CA 1
ATOM 723 C C . PHE A 1 91 ? 11.417 1.351 -7.320 1.00 79.94 91 PHE A C 1
ATOM 725 O O . PHE A 1 91 ? 11.422 1.981 -8.379 1.00 79.94 91 PHE A O 1
ATOM 732 N N . ASP A 1 92 ? 12.488 1.247 -6.520 1.00 70.81 92 ASP A N 1
ATOM 733 C CA . ASP A 1 92 ? 13.848 1.719 -6.861 1.00 70.81 92 ASP A CA 1
ATOM 734 C C . ASP A 1 92 ? 14.664 0.619 -7.571 1.00 70.81 92 ASP A C 1
ATOM 736 O O . ASP A 1 92 ? 15.413 0.964 -8.516 1.00 70.81 92 ASP A O 1
#

Organism: Euphydryas editha (NCBI:txid104508)

pLDDT: mean 85.84, std 5.89, range [64.56, 94.69]

Mean predicted aligned error: 4.91 Å

Solvent-accessible surface area (backbone atoms only — not comparable to full-atom values): 5590 Å² total; per-residue (Å²): 83,38,37,49,46,81,45,77,49,74,55,96,94,46,71,44,43,32,38,37,32,35,38,94,90,46,75,66,49,74,49,74,46,49,49,97,88,69,45,70,59,86,84,47,50,64,60,49,48,48,44,40,64,77,48,50,55,64,58,44,67,93,57,82,60,78,92,52,45,85,44,67,67,91,47,70,53,60,66,29,66,75,40,46,54,56,48,43,80,75,74,113

Nearest PDB structures (foldseek):
  3k9j-assembly2_A  TM=7.391E-01  e=8.929E-04  Homo sapiens
  3k9k-assembly2_A  TM=7.237E-01  e=5.661E-03  Homo sapiens
  5t7v-assembly1_LR  TM=4.571E-01  e=2.936E-01  Staphylococcus aureus
  5xq2-assembly1_A  TM=4.682E-01  e=4.887E-01  Thermus thermophilus HB27
  7u05-assembly1_k  TM=3.348E-01  e=2.254E+00  Saccharomyces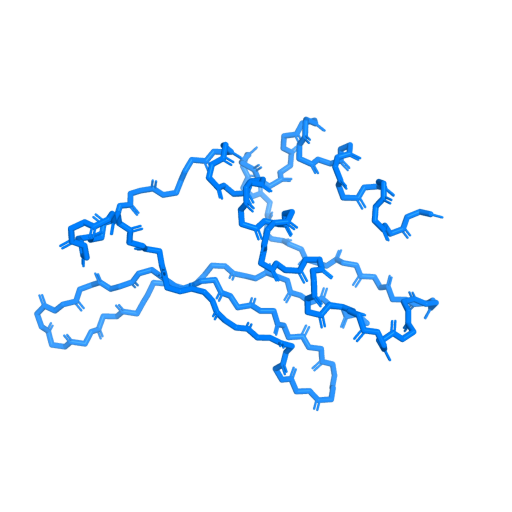 cerevisiae

Radius of gyration: 13.55 Å; Cα contacts (8 Å, |Δi|>4): 119; chains: 1; bounding box: 41×25×30 Å

Secondary structure (DSSP, 8-state):
-EEEEEEEEEETTEEEEEEEEEETTEEEEEEE-B-TTS-B----HHHHHHHIIIIIHHHTTT---TTPPEE----HHHHSHHHHHHHHHHH-

Foldseek 3Di:
DKEWEWDFDDDPPDTWIKIWIADPVGTLDMDIAADPVRHHDDDALVNVLVCCVVPVLVSCVPPDLVVPDYDYDPDCSCPPPVNVVSVVVRRD

InterPro domains:
  IPR036397 Ribonuclease H superfamily [G3DSA:3.30.420.10] (5-91)

Sequence (92 aa):
MIQINQLVAVLSNWKITVWYALWARGVIGSNVVKNDDGQNITVNGERFRDMIQNFFVPQLAGITLADMWLQQDGTTRHTARATIDLLKETFD